Protein AF-A0A150GU94-F1 (afdb_monomer_lite)

Sequence (169 aa):
MSPSADVLPGDFLLLVFARLPGCDLAAAACTCRLWEQLTREGWRAAVQRRWRHGGARWRDAELAGDWKRIYRERHVREDALDVVLSAGEAALDQLARLLEPPDLEDGREGEGRDGADGDRGDSGDSEGAPGRRRSGVRGAVRELRLDPMLQRMYAERTQCRQLLLLRCC

Secondary structure (DSSP, 8-state):
-PPPGGGS-HHHHHHHHHHS-HHHHHHHHTT-HHHHHHHHHHHHHHHHHH--S--GGGHHHHHTT-HHHHHHHHHHHHHHHHHHHHHHHHHHHHHHHHHSPP------------------------------------S--------HHHHHHHHHHHHHHHHHHHTT-

Radius of gyration: 31.43 Å; chains: 1; bounding box: 82×56×74 Å

Structure (mmCIF, N/CA/C/O b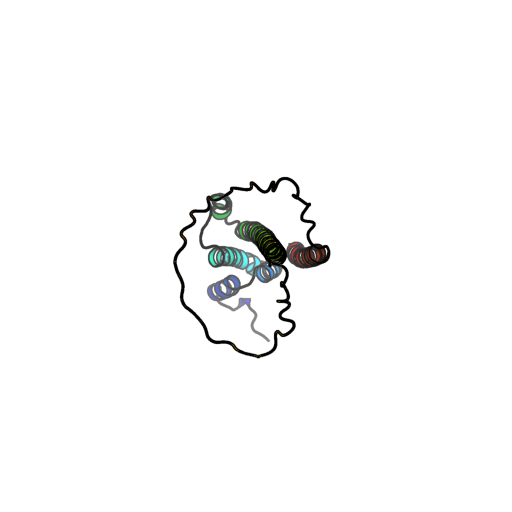ackbone):
data_AF-A0A150GU94-F1
#
_entry.id   AF-A0A150GU94-F1
#
loop_
_atom_site.group_PDB
_atom_site.id
_atom_site.type_symbol
_atom_site.label_atom_id
_atom_site.label_alt_id
_atom_site.label_comp_id
_atom_site.label_asym_id
_atom_site.label_entity_id
_atom_site.label_seq_id
_atom_site.pdbx_PDB_ins_code
_atom_site.Cartn_x
_atom_site.Cartn_y
_atom_site.Cartn_z
_atom_site.occupancy
_atom_site.B_iso_or_equiv
_atom_site.auth_seq_id
_atom_site.auth_comp_id
_atom_site.auth_asym_id
_atom_site.auth_atom_id
_atom_site.pdbx_PDB_model_num
ATOM 1 N N . MET A 1 1 ? -31.394 -13.204 16.965 1.00 65.44 1 MET A N 1
ATOM 2 C CA . MET A 1 1 ? -30.596 -11.965 17.059 1.00 65.44 1 MET A CA 1
ATOM 3 C C . MET A 1 1 ? -29.139 -12.362 16.956 1.00 65.44 1 MET A C 1
ATOM 5 O O . MET A 1 1 ? -28.703 -13.165 17.769 1.00 65.44 1 MET A O 1
ATOM 9 N N . SER A 1 2 ? -28.424 -11.896 15.935 1.00 59.91 2 SER A N 1
ATOM 10 C CA . SER A 1 2 ? -26.985 -12.152 15.827 1.00 59.91 2 SER A CA 1
ATOM 11 C C . SER A 1 2 ? -26.247 -11.253 16.826 1.00 59.91 2 SER A C 1
ATOM 13 O O . SER A 1 2 ? -26.620 -10.083 16.937 1.00 59.91 2 SER A O 1
ATOM 15 N N . PRO A 1 3 ? -25.253 -11.761 17.576 1.00 75.75 3 PRO A N 1
ATOM 16 C CA . PRO A 1 3 ? -24.462 -10.920 18.470 1.00 75.75 3 PRO A CA 1
ATOM 17 C C . PRO A 1 3 ? -23.779 -9.801 17.667 1.00 75.75 3 PRO A C 1
ATOM 19 O O . PRO A 1 3 ? -23.216 -10.064 16.603 1.00 75.75 3 PRO A O 1
ATOM 22 N N . SER A 1 4 ? -23.863 -8.555 18.156 1.00 80.31 4 SER A N 1
ATOM 23 C CA . SER A 1 4 ? -23.166 -7.416 17.538 1.00 80.31 4 SER A CA 1
ATOM 24 C C . SER A 1 4 ? -21.654 -7.597 17.669 1.00 80.31 4 SER A C 1
ATOM 26 O O . SER A 1 4 ? -21.172 -8.121 18.676 1.00 80.31 4 SER A O 1
ATOM 28 N N . ALA A 1 5 ? -20.896 -7.119 16.681 1.00 74.50 5 ALA A N 1
ATOM 29 C CA . ALA A 1 5 ? -19.432 -7.130 16.710 1.00 74.50 5 ALA A CA 1
ATOM 30 C C . ALA A 1 5 ? -18.854 -6.351 17.911 1.00 74.50 5 ALA A C 1
ATOM 32 O O . ALA A 1 5 ? -17.738 -6.634 18.339 1.00 74.50 5 ALA A O 1
ATOM 33 N N . ASP A 1 6 ? -19.632 -5.435 18.495 1.00 76.19 6 ASP A N 1
ATOM 34 C CA . ASP A 1 6 ? -19.249 -4.622 19.659 1.00 76.19 6 ASP A CA 1
ATOM 35 C C . ASP A 1 6 ? -19.110 -5.431 20.962 1.00 76.19 6 ASP A C 1
ATOM 37 O O . ASP A 1 6 ? -18.628 -4.916 21.966 1.00 76.19 6 ASP A O 1
ATOM 41 N N . VAL A 1 7 ? -19.536 -6.699 20.961 1.00 89.12 7 VAL A N 1
ATOM 42 C CA . VAL A 1 7 ? -19.417 -7.608 22.115 1.00 89.12 7 VAL A CA 1
ATOM 43 C C . VAL A 1 7 ? -18.041 -8.293 22.154 1.00 89.12 7 VAL A C 1
ATOM 45 O O . VAL A 1 7 ? -17.676 -8.913 23.153 1.00 89.12 7 VAL A O 1
ATOM 48 N N . LEU A 1 8 ? -17.255 -8.197 21.077 1.00 90.81 8 LEU A N 1
ATOM 49 C CA . LEU A 1 8 ? -15.936 -8.819 21.008 1.00 90.81 8 LEU A CA 1
ATOM 50 C C . LEU A 1 8 ? -14.901 -8.038 21.841 1.00 90.81 8 LEU A C 1
ATOM 52 O O . LEU A 1 8 ? -14.921 -6.807 21.844 1.00 90.81 8 LEU A O 1
ATOM 56 N N . PRO A 1 9 ? -13.948 -8.724 22.503 1.00 94.56 9 PRO A N 1
ATOM 57 C CA . PRO A 1 9 ? -12.843 -8.059 23.188 1.00 94.56 9 PRO A CA 1
ATOM 58 C C . PRO A 1 9 ? -12.048 -7.150 22.242 1.00 94.56 9 PRO A C 1
ATOM 60 O O . PRO A 1 9 ? -11.726 -7.546 21.119 1.00 94.56 9 PRO A O 1
ATOM 63 N N . GLY A 1 10 ? -11.676 -5.956 22.713 1.00 92.81 10 GLY A N 1
ATOM 64 C CA . GLY A 1 10 ? -10.938 -4.971 21.911 1.00 92.81 10 GLY A CA 1
ATOM 65 C C . GLY A 1 10 ? -9.645 -5.526 21.305 1.00 92.81 10 GLY A C 1
ATOM 66 O O . GLY A 1 10 ? -9.377 -5.311 20.124 1.00 92.81 10 GLY A O 1
ATOM 67 N N . ASP A 1 11 ? -8.898 -6.331 22.063 1.00 94.88 11 ASP A N 1
ATOM 68 C CA . ASP A 1 11 ? -7.653 -6.959 21.598 1.00 94.88 11 ASP A CA 1
ATOM 69 C C . ASP A 1 11 ? -7.881 -7.907 20.414 1.00 94.88 11 ASP A C 1
ATOM 71 O O . ASP A 1 11 ? -7.078 -7.967 19.481 1.00 94.88 11 ASP A O 1
ATOM 75 N N . PHE A 1 12 ? -9.010 -8.621 20.411 1.00 95.81 12 PHE A N 1
ATOM 76 C CA . PHE A 1 12 ? -9.377 -9.487 19.297 1.00 95.81 12 PHE A CA 1
ATOM 77 C C . PHE A 1 12 ? -9.691 -8.664 18.043 1.00 95.81 12 PHE A C 1
ATOM 79 O O . PHE A 1 12 ? -9.214 -8.991 16.956 1.00 95.81 12 PHE A O 1
ATOM 86 N N . LEU A 1 13 ? -10.434 -7.563 18.191 1.00 95.06 13 LEU A N 1
ATOM 87 C CA . LEU A 1 13 ? -10.720 -6.651 17.082 1.00 95.06 13 LEU A CA 1
ATOM 88 C C . LEU A 1 13 ? -9.431 -6.050 16.503 1.00 95.06 13 LEU A C 1
ATOM 90 O O . LEU A 1 13 ? -9.268 -6.023 15.284 1.00 95.06 13 LEU A O 1
ATOM 94 N N . LEU A 1 14 ? -8.472 -5.654 17.345 1.00 95.75 14 LEU A N 1
ATOM 95 C CA . LEU A 1 14 ? -7.164 -5.167 16.891 1.00 95.75 14 LEU A CA 1
ATOM 96 C C . LEU A 1 14 ? -6.418 -6.210 16.046 1.00 95.75 14 LEU A C 1
ATOM 98 O O . LEU A 1 14 ? -5.877 -5.871 14.992 1.00 95.75 14 LEU A O 1
ATOM 102 N N . LEU A 1 15 ? -6.433 -7.486 16.449 1.00 95.94 15 LEU A N 1
ATOM 103 C CA . LEU A 1 15 ? -5.827 -8.575 15.673 1.00 95.94 15 LEU A CA 1
ATOM 104 C C . LEU A 1 15 ? -6.505 -8.783 14.312 1.00 95.94 15 LEU A C 1
ATOM 106 O O . LEU A 1 15 ? -5.823 -9.082 13.328 1.00 95.94 15 LEU A O 1
ATOM 110 N N . VAL A 1 16 ? -7.830 -8.622 14.242 1.00 96.19 16 VAL A N 1
ATOM 111 C CA . VAL A 1 16 ? -8.580 -8.688 12.979 1.00 96.19 16 VAL A CA 1
ATOM 112 C C . VAL A 1 16 ? -8.176 -7.529 12.068 1.00 96.19 16 VAL A C 1
ATOM 114 O O . VAL A 1 16 ? -7.755 -7.763 10.934 1.00 96.19 16 VAL A O 1
ATOM 117 N N . PHE A 1 17 ? -8.213 -6.292 12.570 1.00 96.38 17 PHE A N 1
ATOM 118 C CA . PHE A 1 17 ? -7.867 -5.098 11.792 1.00 96.38 17 PHE A CA 1
ATOM 119 C C . PHE A 1 17 ? -6.405 -5.103 11.331 1.00 96.38 17 PHE A C 1
ATOM 121 O O . PHE A 1 17 ? -6.121 -4.738 10.193 1.00 96.38 17 PHE A O 1
ATOM 128 N N . ALA A 1 18 ? -5.474 -5.602 12.147 1.00 95.50 18 ALA A N 1
ATOM 129 C CA . ALA A 1 18 ? -4.068 -5.748 11.766 1.00 95.50 18 ALA A CA 1
ATOM 130 C C . ALA A 1 18 ? -3.851 -6.689 10.565 1.00 95.50 18 ALA A C 1
ATOM 132 O O . ALA A 1 18 ? -2.820 -6.618 9.887 1.00 95.50 18 ALA A O 1
ATOM 133 N N . ARG A 1 19 ? -4.805 -7.589 10.291 1.00 96.00 19 ARG A N 1
ATOM 134 C CA . ARG A 1 19 ? -4.728 -8.530 9.169 1.00 96.00 19 ARG A CA 1
ATOM 135 C C . ARG A 1 19 ? -5.385 -8.023 7.894 1.00 96.00 19 ARG A C 1
ATOM 137 O O . ARG A 1 19 ? -4.982 -8.501 6.832 1.00 96.00 19 ARG A O 1
ATOM 144 N N . LEU A 1 20 ? -6.301 -7.059 7.984 1.00 94.88 20 LEU A N 1
ATOM 145 C CA . LEU A 1 20 ? -7.035 -6.532 6.835 1.00 94.88 20 LEU A CA 1
ATOM 146 C C . LEU A 1 20 ? -6.100 -5.929 5.765 1.00 94.88 20 LEU A C 1
ATOM 148 O O . LEU A 1 20 ? -5.032 -5.387 6.086 1.00 94.88 20 LEU A O 1
ATOM 152 N N . PRO A 1 21 ? -6.465 -6.028 4.474 1.00 92.94 21 PRO A N 1
ATOM 153 C CA . PRO A 1 21 ? -5.807 -5.274 3.417 1.00 92.94 21 PRO A CA 1
ATOM 154 C C . PRO A 1 21 ? -6.148 -3.778 3.524 1.00 92.94 21 PRO A C 1
ATOM 156 O O . PRO A 1 21 ? -7.124 -3.376 4.155 1.00 92.94 21 PRO A O 1
ATOM 159 N N . GLY A 1 22 ? -5.342 -2.931 2.877 1.00 90.44 22 GLY A N 1
ATOM 160 C CA . GLY A 1 22 ? -5.500 -1.474 2.965 1.00 90.44 22 GLY A CA 1
ATOM 161 C C . GLY A 1 22 ? -6.854 -0.953 2.461 1.00 90.44 22 GLY A C 1
ATOM 162 O O . GLY A 1 22 ? -7.383 0.001 3.024 1.00 90.44 22 GLY A O 1
ATOM 163 N N . CYS A 1 23 ? -7.445 -1.579 1.438 1.00 89.94 23 CYS A N 1
ATOM 164 C CA . CYS A 1 23 ? -8.782 -1.214 0.954 1.00 89.94 23 CYS A CA 1
ATOM 165 C C . CYS A 1 23 ? -9.855 -1.440 2.026 1.00 89.94 23 CYS A C 1
ATOM 167 O O . CYS A 1 23 ? -10.668 -0.553 2.279 1.00 89.94 23 CYS A O 1
ATOM 169 N N . ASP A 1 24 ? -9.795 -2.577 2.714 1.00 93.94 24 ASP A N 1
ATOM 170 C CA . ASP A 1 24 ? -10.780 -2.951 3.727 1.00 93.94 24 ASP A CA 1
ATOM 171 C C . ASP A 1 24 ? -10.601 -2.114 4.994 1.00 93.94 24 ASP A C 1
ATOM 173 O O . ASP A 1 24 ? -11.586 -1.717 5.607 1.00 93.94 24 ASP A O 1
ATOM 177 N N . LEU A 1 25 ? -9.361 -1.752 5.347 1.00 94.50 25 LEU A N 1
ATOM 178 C CA . LEU A 1 25 ? -9.099 -0.766 6.400 1.00 94.50 25 LEU A CA 1
ATOM 179 C C . LEU A 1 25 ? -9.715 0.597 6.072 1.00 94.50 25 LEU A C 1
ATOM 181 O O . LEU A 1 25 ? -10.265 1.253 6.954 1.00 94.50 25 LEU A O 1
ATOM 185 N N . ALA A 1 26 ? -9.634 1.041 4.816 1.00 91.94 26 ALA A N 1
ATOM 186 C CA . ALA A 1 26 ? -10.227 2.309 4.409 1.00 91.94 26 ALA A CA 1
ATOM 187 C C . ALA A 1 26 ? -11.763 2.261 4.471 1.00 91.94 26 ALA A C 1
ATOM 189 O O . ALA A 1 26 ? -12.367 3.186 5.006 1.00 91.94 26 ALA A O 1
ATOM 190 N N . ALA A 1 27 ? -12.381 1.173 4.005 1.00 91.94 27 ALA A N 1
ATOM 191 C CA . ALA A 1 27 ? -13.827 0.973 4.109 1.00 91.94 27 ALA A CA 1
ATOM 192 C C . ALA A 1 27 ? -14.296 0.872 5.573 1.00 91.94 27 ALA A C 1
ATOM 194 O O . ALA A 1 27 ? -15.288 1.493 5.961 1.00 91.94 27 ALA A O 1
ATOM 195 N N . ALA A 1 28 ? -13.552 0.149 6.414 1.00 93.88 28 ALA A N 1
ATOM 196 C CA . ALA A 1 28 ? -13.870 -0.006 7.827 1.00 93.88 28 ALA A CA 1
ATOM 197 C C . ALA A 1 28 ? -13.823 1.331 8.584 1.00 93.88 28 ALA A C 1
ATOM 199 O O . ALA A 1 28 ? -14.681 1.586 9.430 1.00 93.88 28 ALA A O 1
ATOM 200 N N . ALA A 1 29 ? -12.887 2.223 8.238 1.00 93.50 29 ALA A N 1
ATOM 201 C CA . ALA A 1 29 ? -12.788 3.553 8.846 1.00 93.50 29 ALA A CA 1
ATOM 202 C C . ALA A 1 29 ? -14.062 4.396 8.653 1.00 93.50 29 ALA A C 1
ATOM 204 O O . ALA A 1 29 ? -14.370 5.238 9.489 1.00 93.50 29 ALA A O 1
ATOM 205 N N . CYS A 1 30 ? -14.813 4.153 7.577 1.00 93.56 30 CYS A N 1
ATOM 206 C CA . CYS A 1 30 ? -16.053 4.862 7.263 1.00 93.56 30 CYS A CA 1
ATOM 207 C C . CYS A 1 30 ? -17.296 4.261 7.943 1.00 93.56 30 CYS A C 1
ATOM 209 O O . CYS A 1 30 ? -18.393 4.777 7.755 1.00 93.56 30 CYS A O 1
ATOM 211 N N . THR A 1 31 ? -17.161 3.162 8.695 1.00 93.31 31 THR A N 1
ATOM 212 C CA . THR A 1 31 ? -18.318 2.428 9.234 1.00 93.31 31 THR A CA 1
ATOM 213 C C . THR A 1 31 ? -18.831 3.041 10.539 1.00 93.31 31 THR A C 1
ATOM 215 O O . THR A 1 31 ? -20.007 3.379 10.652 1.00 93.31 31 THR A O 1
ATOM 218 N N . CYS A 1 32 ? -17.964 3.197 11.543 1.00 93.94 32 CYS A N 1
ATOM 219 C CA . CYS A 1 32 ? -18.304 3.830 12.820 1.00 93.94 32 CYS A CA 1
ATOM 220 C C . CYS A 1 32 ? -17.043 4.345 13.537 1.00 93.94 32 CYS A C 1
ATOM 222 O O . CYS A 1 32 ? -15.924 3.988 13.172 1.00 93.94 32 CYS A O 1
ATOM 224 N N . ARG A 1 33 ? -17.212 5.145 14.602 1.00 94.25 33 ARG A N 1
ATOM 225 C CA . ARG A 1 33 ? -16.089 5.739 15.362 1.00 94.25 33 ARG A CA 1
ATOM 226 C C . ARG A 1 33 ? -15.155 4.702 15.988 1.00 94.25 33 ARG A C 1
ATOM 228 O O . ARG A 1 33 ? -13.947 4.914 16.017 1.00 94.25 33 ARG A O 1
ATOM 235 N N . LEU A 1 34 ? -15.701 3.592 16.492 1.00 93.81 34 LEU A N 1
ATOM 236 C CA . LEU A 1 34 ? -14.889 2.506 17.048 1.00 93.81 34 LEU A CA 1
ATOM 237 C C . LEU A 1 34 ? -13.984 1.913 15.963 1.00 93.81 34 LEU A C 1
ATOM 239 O O . LEU A 1 34 ? -12.787 1.744 16.172 1.00 93.81 34 LEU A O 1
ATOM 243 N N . TRP A 1 35 ? -14.538 1.647 14.780 1.00 95.44 35 TRP A N 1
ATOM 244 C CA . TRP A 1 35 ? -13.777 1.094 13.665 1.00 95.44 35 TRP A CA 1
ATOM 245 C C . TRP A 1 35 ? -12.751 2.098 13.148 1.00 95.44 35 TRP A C 1
ATOM 247 O O . TRP A 1 35 ? -11.603 1.727 12.936 1.00 95.44 35 TRP A O 1
ATOM 257 N N . GLU A 1 36 ? -13.103 3.381 13.048 1.00 94.75 36 GLU A N 1
ATOM 258 C CA . GLU A 1 36 ? -12.154 4.451 12.730 1.00 94.75 36 GLU A CA 1
ATOM 259 C C . GLU A 1 36 ? -10.937 4.428 13.672 1.00 94.75 36 GLU A C 1
ATOM 261 O O . GLU A 1 36 ? -9.795 4.457 13.210 1.00 94.75 36 GLU A O 1
ATOM 266 N N . GLN A 1 37 ? -11.155 4.291 14.983 1.00 94.62 37 GLN A N 1
ATOM 267 C CA . GLN A 1 37 ? -10.072 4.174 15.964 1.00 94.62 37 GLN A CA 1
ATOM 268 C C . GLN A 1 37 ? -9.231 2.908 15.748 1.00 94.62 37 GLN A C 1
ATOM 270 O O . GLN A 1 37 ? -8.004 3.002 15.677 1.00 94.62 37 GLN A O 1
ATOM 275 N N . LEU A 1 38 ? -9.870 1.748 15.568 1.00 95.75 38 LEU A N 1
ATOM 276 C CA . LEU A 1 38 ? -9.186 0.471 15.327 1.00 95.75 38 LEU A CA 1
ATOM 277 C C . LEU A 1 38 ? -8.348 0.484 14.038 1.00 95.75 38 LEU A C 1
ATOM 279 O O . LEU A 1 38 ? -7.267 -0.108 13.992 1.00 95.75 38 LEU A O 1
ATOM 283 N N . THR A 1 39 ? -8.787 1.202 12.996 1.00 96.56 39 THR A N 1
ATOM 284 C CA . THR A 1 39 ? -8.012 1.300 11.749 1.00 96.56 39 THR A CA 1
ATOM 285 C C . THR A 1 39 ? -6.676 2.005 11.926 1.00 96.56 39 THR A C 1
ATOM 287 O O . THR A 1 39 ? -5.768 1.715 11.155 1.00 96.56 39 THR A O 1
ATOM 290 N N . ARG A 1 40 ? -6.497 2.879 12.928 1.00 94.94 40 ARG A N 1
ATOM 291 C CA . ARG A 1 40 ? -5.207 3.555 13.168 1.00 94.94 40 ARG A CA 1
ATOM 292 C C . ARG A 1 40 ? -4.101 2.547 13.477 1.00 94.94 40 ARG A C 1
ATOM 294 O O . ARG A 1 40 ? -3.050 2.574 12.835 1.00 94.94 40 ARG A O 1
ATOM 301 N N . GLU A 1 41 ? -4.379 1.605 14.376 1.00 95.06 41 GLU A N 1
ATOM 302 C CA . GLU A 1 41 ? -3.467 0.495 14.677 1.00 95.06 41 GLU A CA 1
ATOM 303 C C . GLU A 1 41 ? -3.377 -0.496 13.509 1.00 95.06 41 GLU A C 1
ATOM 305 O O . GLU A 1 41 ? -2.295 -0.995 13.198 1.00 95.06 41 GLU A O 1
ATOM 310 N N . GLY A 1 42 ? -4.482 -0.716 12.787 1.00 96.19 42 GLY A N 1
ATOM 311 C CA . GLY A 1 42 ? -4.486 -1.509 11.555 1.00 96.19 42 GLY A CA 1
ATOM 312 C C . GLY A 1 42 ? -3.514 -0.974 10.494 1.00 96.19 42 GLY A C 1
ATOM 313 O O . GLY A 1 42 ? -2.723 -1.734 9.937 1.00 96.19 42 GLY A O 1
ATOM 314 N N . TRP A 1 43 ? -3.502 0.342 10.255 1.00 96.06 43 TRP A N 1
ATOM 315 C CA . TRP A 1 43 ? -2.574 0.991 9.324 1.00 96.06 43 TRP A CA 1
ATOM 316 C C . TRP A 1 43 ? -1.124 0.856 9.774 1.00 96.06 43 TRP A C 1
ATOM 318 O O . TRP A 1 43 ? -0.258 0.545 8.955 1.00 96.06 43 TRP A O 1
ATOM 328 N N . ARG A 1 44 ? -0.857 1.037 11.071 1.00 94.88 44 ARG A N 1
ATOM 329 C CA . ARG A 1 44 ? 0.474 0.822 11.646 1.00 94.88 44 ARG A CA 1
ATOM 330 C C . ARG A 1 44 ? 0.958 -0.606 11.403 1.00 94.88 44 ARG A C 1
ATOM 332 O O . ARG A 1 44 ? 2.050 -0.797 10.866 1.00 94.88 44 ARG A O 1
ATOM 339 N N . ALA A 1 45 ? 0.134 -1.600 11.730 1.00 94.62 45 ALA A N 1
ATOM 340 C CA . ALA A 1 45 ? 0.448 -3.008 11.511 1.00 94.62 45 ALA A CA 1
ATOM 341 C C . ALA A 1 45 ? 0.662 -3.321 10.020 1.00 94.62 45 ALA A C 1
ATOM 343 O O . ALA A 1 45 ? 1.613 -4.019 9.661 1.00 94.62 45 ALA A O 1
ATOM 344 N N . ALA A 1 46 ? -0.167 -2.761 9.134 1.00 94.00 46 ALA A N 1
ATOM 345 C CA . ALA A 1 46 ? -0.034 -2.932 7.691 1.00 94.00 46 ALA A CA 1
ATOM 346 C C . ALA A 1 46 ? 1.297 -2.375 7.162 1.00 94.00 46 ALA A C 1
ATOM 348 O O . ALA A 1 46 ? 1.957 -3.041 6.358 1.00 94.00 46 ALA A O 1
ATOM 349 N N . VAL A 1 47 ? 1.713 -1.194 7.638 1.00 93.50 47 VAL A N 1
ATOM 350 C CA . VAL A 1 47 ? 3.008 -0.591 7.296 1.00 93.50 47 VAL A CA 1
ATOM 351 C C . VAL A 1 47 ? 4.156 -1.464 7.795 1.00 93.50 47 VAL A C 1
ATOM 353 O O . VAL A 1 47 ? 5.016 -1.830 7.001 1.00 93.50 47 VAL A O 1
ATOM 356 N N . GLN A 1 48 ? 4.154 -1.854 9.070 1.00 91.75 48 GLN A N 1
ATOM 357 C CA . GLN A 1 48 ? 5.241 -2.636 9.675 1.00 91.75 48 GLN A CA 1
ATOM 358 C C . GLN A 1 48 ? 5.384 -4.037 9.063 1.00 91.75 48 GLN A C 1
ATOM 360 O O . GLN A 1 48 ? 6.498 -4.522 8.866 1.00 91.75 48 GLN A O 1
ATOM 365 N N . ARG A 1 49 ? 4.262 -4.685 8.723 1.00 92.19 49 ARG A N 1
ATOM 366 C CA . ARG A 1 49 ? 4.242 -6.009 8.082 1.00 92.19 49 ARG A CA 1
ATOM 367 C C . ARG A 1 49 ? 4.854 -5.972 6.684 1.00 92.19 49 ARG A C 1
ATOM 369 O O . ARG A 1 49 ? 5.597 -6.883 6.328 1.00 92.19 49 ARG A O 1
ATOM 376 N N . ARG A 1 50 ? 4.520 -4.948 5.892 1.00 91.50 50 ARG A N 1
ATOM 377 C CA . ARG A 1 50 ? 4.981 -4.817 4.500 1.00 91.50 50 ARG A CA 1
ATOM 378 C C . ARG A 1 50 ? 6.382 -4.213 4.412 1.00 91.50 50 ARG A C 1
ATOM 380 O O . ARG A 1 50 ? 7.177 -4.624 3.576 1.00 91.50 50 ARG A O 1
ATOM 387 N N . TRP A 1 51 ? 6.704 -3.280 5.301 1.00 90.00 51 TRP A N 1
ATOM 388 C CA . TRP A 1 51 ? 7.942 -2.515 5.282 1.00 90.00 51 TRP A CA 1
ATOM 389 C C . TRP A 1 51 ? 8.652 -2.573 6.632 1.00 90.00 51 TRP A C 1
ATOM 391 O O . TRP A 1 51 ? 8.407 -1.767 7.525 1.00 90.00 51 TRP A O 1
ATOM 401 N N . ARG A 1 52 ? 9.597 -3.510 6.755 1.00 78.19 52 ARG A N 1
ATOM 402 C CA . ARG A 1 52 ? 10.350 -3.757 7.998 1.00 78.19 52 ARG A CA 1
ATOM 403 C C . ARG A 1 52 ? 11.314 -2.635 8.407 1.00 78.19 52 ARG A C 1
ATOM 405 O O . ARG A 1 52 ? 11.785 -2.634 9.538 1.00 78.19 52 ARG A O 1
ATOM 412 N N . HIS A 1 53 ? 11.615 -1.689 7.515 1.00 69.62 53 HIS A N 1
ATOM 413 C CA . HIS A 1 53 ?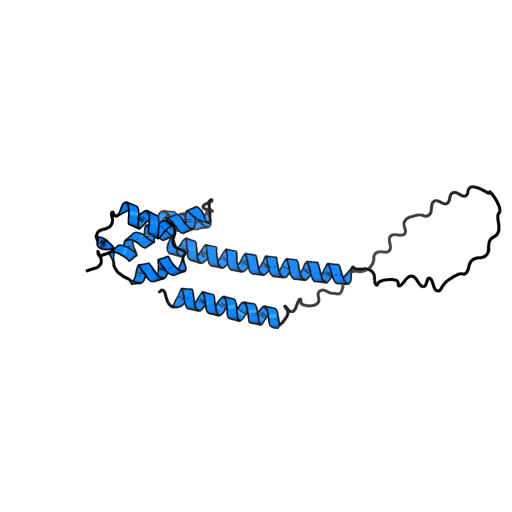 12.578 -0.615 7.770 1.00 69.62 53 HIS A CA 1
ATOM 414 C C . HIS A 1 53 ? 11.951 0.760 7.530 1.00 69.62 53 HIS A C 1
ATOM 416 O O . HIS A 1 53 ? 11.586 1.096 6.396 1.00 69.62 53 HIS A O 1
ATOM 422 N N . GLY A 1 54 ? 11.856 1.563 8.593 1.00 67.44 54 GLY A N 1
ATOM 423 C CA . GLY A 1 54 ? 11.542 2.988 8.523 1.00 67.44 54 GLY A CA 1
ATOM 424 C C . GLY A 1 54 ? 12.730 3.744 7.931 1.00 67.44 54 GLY A C 1
ATOM 425 O O . GLY A 1 54 ? 13.759 3.922 8.578 1.00 67.44 54 GLY A O 1
ATOM 426 N N . GLY A 1 55 ? 12.634 4.138 6.661 1.00 74.75 55 GLY A N 1
ATOM 427 C CA . GLY A 1 55 ? 13.608 5.056 6.067 1.00 74.75 55 GLY A CA 1
ATOM 428 C C . GLY A 1 55 ? 13.465 6.449 6.685 1.00 74.75 55 GLY A C 1
ATOM 429 O O . GLY A 1 55 ? 12.353 6.846 7.021 1.00 74.75 55 GLY A O 1
ATOM 430 N N . ALA A 1 56 ? 14.558 7.217 6.773 1.00 84.50 56 ALA A N 1
ATOM 431 C CA . ALA A 1 56 ? 14.573 8.552 7.391 1.00 84.50 56 ALA A CA 1
ATOM 432 C C . ALA A 1 56 ? 13.461 9.492 6.880 1.00 84.50 56 ALA A C 1
ATOM 434 O O . ALA A 1 56 ? 12.924 10.278 7.650 1.00 84.50 56 ALA A O 1
ATOM 435 N N . ARG A 1 57 ? 13.055 9.341 5.610 1.00 85.75 57 ARG A N 1
ATOM 436 C CA . ARG A 1 57 ? 11.943 10.072 4.980 1.00 85.75 57 ARG A CA 1
ATOM 437 C C . ARG A 1 57 ? 10.612 9.964 5.738 1.00 85.75 57 ARG A C 1
ATOM 439 O O . ARG A 1 57 ? 9.802 10.877 5.656 1.00 85.75 57 ARG A O 1
ATOM 446 N N . TRP A 1 58 ? 10.362 8.847 6.412 1.00 86.88 58 TRP A N 1
ATOM 447 C CA . TRP A 1 58 ? 9.081 8.577 7.069 1.00 86.88 58 TRP A CA 1
ATOM 448 C C . TRP A 1 58 ? 9.086 8.934 8.546 1.00 86.88 58 TRP A C 1
ATOM 450 O O . TRP A 1 58 ? 8.029 8.903 9.160 1.00 86.88 58 TRP A O 1
ATOM 460 N N . ARG A 1 59 ? 10.241 9.307 9.108 1.00 86.81 59 ARG A N 1
ATOM 461 C CA . ARG A 1 59 ? 10.409 9.502 10.549 1.00 86.81 59 ARG A CA 1
ATOM 462 C C . ARG A 1 59 ? 9.416 10.514 11.119 1.00 86.81 59 ARG A C 1
ATOM 464 O O . ARG A 1 59 ? 8.792 10.227 12.129 1.00 86.81 59 ARG A O 1
ATOM 471 N N . ASP A 1 60 ? 9.213 11.647 10.452 1.00 87.75 60 ASP A N 1
ATOM 472 C CA . ASP A 1 60 ? 8.293 12.684 10.940 1.00 87.75 60 ASP A CA 1
ATOM 473 C C . ASP A 1 60 ? 6.835 12.212 10.919 1.00 87.75 60 ASP A C 1
ATOM 475 O O . ASP A 1 60 ? 6.087 12.444 11.865 1.00 87.75 60 ASP A O 1
ATOM 479 N N . ALA A 1 61 ? 6.437 11.487 9.871 1.00 86.75 61 ALA A N 1
ATOM 480 C CA . ALA A 1 61 ? 5.102 10.905 9.777 1.00 86.75 61 ALA A CA 1
ATOM 481 C C . ALA A 1 61 ? 4.906 9.755 10.783 1.00 86.75 61 ALA A C 1
ATOM 483 O O . ALA A 1 61 ? 3.817 9.600 11.328 1.00 86.75 61 ALA A O 1
ATOM 484 N N . GLU A 1 62 ? 5.952 8.968 11.055 1.00 88.38 62 GLU A N 1
ATOM 485 C CA . GLU A 1 62 ? 5.945 7.913 12.076 1.00 88.38 62 GLU A CA 1
ATOM 486 C C . GLU A 1 62 ? 5.780 8.525 13.473 1.00 88.38 62 GLU A C 1
ATOM 488 O O . GLU A 1 62 ? 4.956 8.050 14.254 1.00 88.38 62 GLU A O 1
ATOM 493 N N . LEU A 1 63 ? 6.500 9.618 13.762 1.00 89.50 63 LEU A N 1
ATOM 494 C CA . LEU A 1 63 ? 6.377 10.385 15.006 1.00 89.50 63 LEU A CA 1
ATOM 495 C C . LEU A 1 63 ? 4.995 11.033 15.152 1.00 89.50 63 LEU A C 1
ATOM 497 O O . LEU A 1 63 ? 4.445 11.057 16.249 1.00 89.50 63 LEU A O 1
ATOM 501 N N . ALA A 1 64 ? 4.413 11.510 14.051 1.00 90.81 64 ALA A N 1
ATOM 502 C CA . ALA A 1 64 ? 3.057 12.053 14.020 1.00 90.81 64 ALA A CA 1
ATOM 503 C C . ALA A 1 64 ? 1.955 10.974 14.095 1.00 90.81 64 ALA A C 1
ATOM 505 O O . ALA A 1 64 ? 0.778 11.312 14.202 1.00 90.81 64 ALA A O 1
ATOM 506 N N . GLY A 1 65 ? 2.306 9.683 14.029 1.00 91.00 65 GLY A N 1
ATOM 507 C CA . GLY A 1 65 ? 1.341 8.580 14.012 1.00 91.00 65 GLY A CA 1
ATOM 508 C C . GLY A 1 65 ? 0.518 8.494 12.721 1.00 91.00 65 GLY A C 1
ATOM 509 O O . GLY A 1 65 ? -0.556 7.891 12.703 1.00 91.00 65 GLY A O 1
ATOM 510 N N . ASP A 1 66 ? 1.009 9.079 11.629 1.00 93.88 66 ASP A N 1
ATOM 511 C CA . ASP A 1 66 ? 0.267 9.288 10.384 1.00 93.88 66 ASP A CA 1
ATOM 512 C C . ASP A 1 66 ? 0.402 8.079 9.429 1.00 93.88 66 ASP A C 1
ATOM 514 O O . ASP A 1 66 ? 0.763 8.168 8.251 1.00 93.88 66 ASP A O 1
ATOM 518 N N . TRP A 1 67 ? 0.138 6.883 9.965 1.00 93.88 67 TRP A N 1
ATOM 519 C CA . TRP A 1 67 ? 0.420 5.595 9.315 1.00 93.88 67 TRP A CA 1
ATOM 520 C C . TRP A 1 67 ? -0.328 5.392 7.995 1.00 93.88 67 TRP A C 1
ATOM 522 O O . TRP A 1 67 ? 0.216 4.809 7.054 1.00 93.88 67 TRP A O 1
ATOM 532 N N . LYS A 1 68 ? -1.556 5.916 7.888 1.00 93.44 68 LYS A N 1
ATOM 533 C CA . LYS A 1 68 ? -2.356 5.878 6.653 1.00 93.44 68 LYS A CA 1
ATOM 534 C C . LYS A 1 68 ? -1.650 6.619 5.515 1.00 93.44 68 LYS A C 1
ATOM 536 O O . LYS A 1 68 ? -1.634 6.138 4.380 1.00 93.44 68 LYS A O 1
ATOM 541 N N . ARG A 1 69 ? -1.042 7.771 5.815 1.00 92.56 69 ARG A N 1
ATOM 542 C CA . ARG A 1 69 ? -0.279 8.562 4.845 1.00 92.56 69 ARG A CA 1
ATOM 543 C C . ARG A 1 69 ? 0.978 7.819 4.400 1.00 92.56 69 ARG A C 1
ATOM 545 O O . ARG A 1 69 ? 1.187 7.673 3.197 1.00 92.56 69 ARG A O 1
ATOM 552 N N . ILE A 1 70 ? 1.752 7.282 5.348 1.00 92.75 70 ILE A N 1
ATOM 553 C CA . ILE A 1 70 ? 2.957 6.483 5.054 1.00 92.75 70 ILE A CA 1
ATOM 554 C C . ILE A 1 70 ? 2.612 5.314 4.130 1.00 92.75 70 ILE A C 1
ATOM 556 O O . ILE A 1 70 ? 3.292 5.104 3.124 1.00 92.75 70 ILE A O 1
ATOM 560 N N . TYR A 1 71 ? 1.542 4.576 4.446 1.00 92.62 71 TYR A N 1
ATOM 561 C CA . TYR A 1 71 ? 1.100 3.445 3.636 1.00 92.62 71 TYR A CA 1
ATOM 562 C C . TYR A 1 71 ? 0.807 3.867 2.197 1.00 92.62 71 TYR A C 1
ATOM 564 O O . TYR A 1 71 ? 1.329 3.262 1.264 1.00 92.62 71 TYR A O 1
ATOM 572 N N . ARG A 1 72 ? 0.008 4.926 2.010 1.00 90.62 72 ARG A N 1
ATOM 573 C CA . ARG A 1 72 ? -0.372 5.429 0.682 1.00 90.62 72 ARG A CA 1
ATOM 574 C C . ARG A 1 72 ? 0.841 5.858 -0.133 1.00 90.62 72 ARG A C 1
ATOM 576 O O . ARG A 1 72 ? 1.004 5.403 -1.260 1.00 90.62 72 ARG A O 1
ATOM 583 N N . GLU A 1 73 ? 1.700 6.703 0.430 1.00 91.12 73 GLU A N 1
ATOM 584 C CA . GLU A 1 73 ? 2.844 7.231 -0.315 1.00 91.12 73 GLU A CA 1
ATOM 585 C C . GLU A 1 73 ? 3.866 6.137 -0.666 1.00 91.12 73 GLU A C 1
ATOM 587 O O . GLU A 1 73 ? 4.411 6.134 -1.773 1.00 91.12 73 GLU A O 1
ATOM 592 N N . ARG A 1 74 ? 4.120 5.181 0.241 1.00 91.81 74 ARG A N 1
ATOM 593 C CA . ARG A 1 74 ? 4.978 4.030 -0.073 1.00 91.81 74 ARG A CA 1
ATOM 594 C C . ARG A 1 74 ? 4.361 3.126 -1.123 1.00 91.81 74 ARG A C 1
ATOM 596 O O . ARG A 1 74 ? 5.077 2.698 -2.019 1.00 91.81 74 ARG A O 1
ATOM 603 N N . HIS A 1 75 ? 3.061 2.861 -1.031 1.00 89.31 75 HIS A N 1
ATOM 604 C CA . HIS A 1 75 ? 2.375 2.009 -1.992 1.00 89.31 75 HIS A CA 1
ATOM 605 C C . HIS A 1 75 ? 2.440 2.592 -3.408 1.00 89.31 75 HIS A C 1
ATOM 607 O O . HIS A 1 75 ? 2.810 1.884 -4.333 1.00 89.31 75 HIS A O 1
ATOM 613 N N . VAL A 1 76 ? 2.207 3.902 -3.562 1.00 88.06 76 VAL A N 1
ATOM 614 C CA . VAL A 1 76 ? 2.371 4.602 -4.850 1.00 88.06 76 VAL A CA 1
ATOM 615 C C . VAL A 1 76 ? 3.798 4.469 -5.388 1.00 88.06 76 VAL A C 1
ATOM 617 O O . VAL A 1 76 ? 4.000 4.304 -6.588 1.00 88.06 76 VAL A O 1
ATOM 620 N N . ARG A 1 77 ? 4.806 4.534 -4.511 1.00 88.00 77 ARG A N 1
ATOM 621 C CA . ARG A 1 77 ? 6.209 4.397 -4.914 1.00 88.00 77 ARG A CA 1
ATOM 622 C C . ARG A 1 77 ? 6.570 2.971 -5.330 1.00 88.00 77 ARG A C 1
ATOM 624 O O . ARG A 1 77 ? 7.332 2.822 -6.276 1.00 88.00 77 ARG A O 1
ATOM 631 N N . GLU A 1 78 ? 6.070 1.958 -4.627 1.00 88.94 78 GLU A N 1
ATOM 632 C CA . GLU A 1 78 ? 6.242 0.556 -5.032 1.00 88.94 78 GLU A CA 1
ATOM 633 C C . GLU A 1 78 ? 5.563 0.288 -6.368 1.00 88.94 78 GLU A C 1
ATOM 635 O O . GLU A 1 78 ? 6.205 -0.238 -7.264 1.00 88.94 78 GLU A O 1
ATOM 640 N N . ASP A 1 79 ? 4.325 0.751 -6.540 1.00 84.38 79 ASP A N 1
ATOM 641 C CA . ASP A 1 79 ? 3.606 0.614 -7.806 1.00 84.38 79 ASP A CA 1
ATOM 642 C C . ASP A 1 79 ? 4.383 1.267 -8.963 1.00 84.38 79 ASP A C 1
ATOM 644 O O . ASP A 1 79 ? 4.509 0.687 -10.039 1.00 84.38 79 ASP A O 1
ATOM 648 N N . ALA A 1 80 ? 4.960 2.454 -8.743 1.00 79.88 80 ALA A N 1
ATOM 649 C CA . ALA A 1 80 ? 5.811 3.106 -9.737 1.00 79.88 80 ALA A CA 1
ATOM 650 C C . ALA A 1 80 ? 7.108 2.325 -10.017 1.00 79.88 80 ALA A C 1
ATOM 652 O O . ALA A 1 80 ? 7.575 2.303 -11.154 1.00 79.88 80 ALA A O 1
ATOM 653 N N . LEU A 1 81 ? 7.699 1.691 -9.000 1.00 83.25 81 LEU A N 1
ATOM 654 C CA . LEU A 1 81 ? 8.899 0.871 -9.160 1.00 83.25 81 LEU A CA 1
ATOM 655 C C . LEU A 1 81 ? 8.597 -0.399 -9.963 1.00 83.25 81 LEU A C 1
ATOM 657 O O . LEU A 1 81 ? 9.340 -0.707 -10.890 1.00 83.25 81 LEU A O 1
ATOM 661 N N . ASP A 1 82 ? 7.493 -1.081 -9.659 1.00 80.88 82 ASP A N 1
ATOM 662 C CA . ASP A 1 82 ? 7.049 -2.283 -10.370 1.00 80.88 82 ASP A CA 1
ATOM 663 C C . ASP A 1 82 ? 6.832 -1.996 -11.864 1.00 80.88 82 ASP A C 1
ATOM 665 O O . ASP A 1 82 ? 7.216 -2.800 -12.715 1.00 80.88 82 ASP A O 1
ATOM 669 N N . VAL A 1 83 ? 6.286 -0.818 -12.199 1.00 79.38 83 VAL A N 1
ATOM 670 C CA . VAL A 1 83 ? 6.133 -0.355 -13.590 1.00 79.38 83 VAL A CA 1
ATOM 671 C C . VAL A 1 83 ? 7.493 -0.232 -14.282 1.00 79.38 83 VAL A C 1
ATOM 673 O O . VAL A 1 83 ? 7.665 -0.723 -15.398 1.00 79.38 83 VAL A O 1
ATOM 676 N N . VAL A 1 84 ? 8.463 0.421 -13.633 1.00 81.56 84 VAL A N 1
ATOM 677 C CA . VAL A 1 84 ? 9.807 0.632 -14.197 1.00 81.56 84 VAL A CA 1
ATOM 678 C C . VAL A 1 84 ? 10.537 -0.696 -14.388 1.00 81.56 84 VAL A C 1
ATOM 680 O O . VAL A 1 84 ? 11.152 -0.900 -15.432 1.00 81.56 84 VAL A O 1
ATOM 683 N N . LEU A 1 85 ? 10.445 -1.604 -13.414 1.00 81.44 85 LEU A N 1
ATOM 684 C CA . LEU A 1 85 ? 11.062 -2.929 -13.493 1.00 81.44 85 LEU A CA 1
ATOM 685 C C . LEU A 1 85 ? 10.452 -3.762 -14.623 1.00 81.44 85 LEU A C 1
ATOM 687 O O . LEU A 1 85 ? 11.190 -4.259 -15.469 1.00 81.44 85 LEU A O 1
ATOM 691 N N . SER A 1 86 ? 9.121 -3.810 -14.714 1.00 84.81 86 SER A N 1
ATOM 692 C CA . SER A 1 86 ? 8.418 -4.537 -15.781 1.00 84.81 86 SER A CA 1
ATOM 693 C C . SER A 1 86 ? 8.761 -3.991 -17.173 1.00 84.81 86 SER A C 1
ATOM 695 O O . SER A 1 86 ? 8.928 -4.744 -18.129 1.00 84.81 86 SER A O 1
ATOM 697 N N . ALA A 1 87 ? 8.886 -2.665 -17.305 1.00 83.75 87 ALA A N 1
ATOM 698 C CA . ALA A 1 87 ? 9.307 -2.039 -18.556 1.00 83.75 87 ALA A CA 1
ATOM 699 C C . ALA A 1 87 ? 10.767 -2.378 -18.908 1.00 83.75 87 ALA A C 1
ATOM 701 O O . ALA A 1 87 ? 11.079 -2.602 -20.077 1.00 83.75 87 ALA A O 1
ATOM 702 N N . GLY A 1 88 ? 11.649 -2.437 -17.906 1.00 86.88 88 GLY A N 1
ATOM 703 C CA . GLY A 1 88 ? 13.041 -2.852 -18.075 1.00 86.88 88 GLY A CA 1
ATOM 704 C C . GLY A 1 88 ? 13.169 -4.302 -18.541 1.00 86.88 88 GLY A C 1
ATOM 705 O O . GLY A 1 88 ? 13.901 -4.570 -19.488 1.00 86.88 88 GLY A O 1
ATOM 706 N N . GLU A 1 89 ? 12.416 -5.220 -17.935 1.00 87.81 89 GLU A N 1
ATOM 707 C CA . GLU A 1 89 ? 12.374 -6.634 -18.334 1.00 87.81 89 GLU A CA 1
ATOM 708 C C . GLU A 1 89 ? 11.899 -6.799 -19.782 1.00 87.81 89 GLU A C 1
ATOM 710 O O . GLU A 1 89 ? 12.548 -7.489 -20.566 1.00 87.81 89 GLU A O 1
ATOM 715 N N . ALA A 1 90 ? 10.835 -6.094 -20.177 1.00 84.56 90 ALA A N 1
ATOM 716 C CA . ALA A 1 90 ? 10.349 -6.114 -21.555 1.00 84.56 90 ALA A CA 1
ATOM 717 C C . ALA A 1 90 ? 11.384 -5.568 -22.556 1.00 84.56 90 ALA A C 1
ATOM 719 O O . ALA A 1 90 ? 11.531 -6.104 -23.654 1.00 84.56 90 ALA A O 1
ATOM 720 N N . ALA A 1 91 ? 12.122 -4.516 -22.188 1.00 83.00 91 ALA A N 1
ATOM 721 C CA . ALA A 1 91 ? 13.177 -3.963 -23.034 1.00 83.00 91 ALA A CA 1
ATOM 722 C C . ALA A 1 91 ? 14.364 -4.930 -23.186 1.00 83.00 91 ALA A C 1
ATOM 724 O O . ALA A 1 91 ? 14.920 -5.055 -24.278 1.00 83.00 91 ALA A O 1
ATOM 725 N N . LEU A 1 92 ? 14.742 -5.631 -22.112 1.00 86.44 92 LEU A N 1
ATOM 726 C CA . LEU A 1 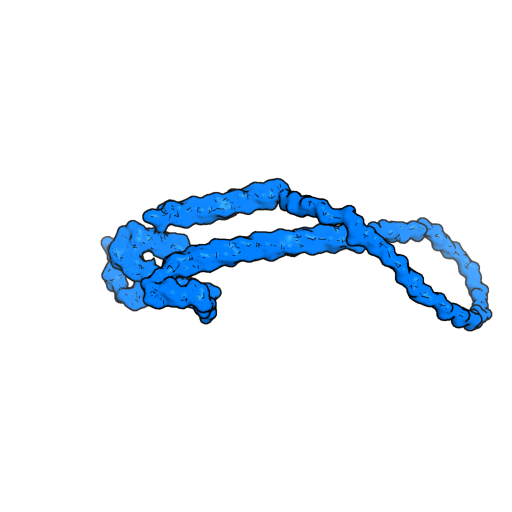92 ? 15.789 -6.654 -22.155 1.00 86.44 92 LEU A CA 1
ATOM 727 C C . LEU A 1 92 ? 15.374 -7.854 -23.013 1.00 86.44 92 LEU A C 1
ATOM 729 O O . LEU A 1 92 ? 16.181 -8.317 -23.815 1.00 86.44 92 LEU A O 1
ATOM 733 N N . ASP A 1 93 ? 14.124 -8.303 -22.906 1.00 89.69 93 ASP A N 1
ATOM 734 C CA . ASP A 1 93 ? 13.584 -9.388 -23.734 1.00 89.69 93 ASP A CA 1
ATOM 735 C C . ASP A 1 93 ? 13.587 -9.018 -25.229 1.00 89.69 93 ASP A C 1
ATOM 737 O O . ASP A 1 93 ? 14.000 -9.801 -26.082 1.00 89.69 93 ASP A O 1
ATOM 741 N N . GLN A 1 94 ? 13.224 -7.775 -25.566 1.00 85.50 94 GLN A N 1
ATOM 742 C CA . GLN A 1 94 ? 13.320 -7.276 -26.942 1.00 85.50 94 GLN A CA 1
ATOM 743 C C . GLN A 1 94 ? 14.763 -7.240 -27.459 1.00 85.50 94 GLN A C 1
ATOM 745 O O . GLN A 1 94 ? 15.009 -7.605 -28.607 1.00 85.50 94 GLN A O 1
ATOM 750 N N . LEU A 1 95 ? 15.722 -6.810 -26.632 1.00 84.56 95 LEU A N 1
ATOM 751 C CA . LEU A 1 95 ? 17.138 -6.821 -27.006 1.00 84.56 95 LEU A CA 1
ATOM 752 C C . LEU A 1 95 ? 17.663 -8.245 -27.207 1.00 84.56 95 LEU A C 1
ATOM 754 O O . LEU A 1 95 ? 18.433 -8.460 -28.139 1.00 84.56 95 LEU A O 1
ATOM 758 N N . ALA A 1 96 ? 17.231 -9.204 -26.384 1.00 90.94 96 ALA A N 1
ATOM 759 C CA . ALA A 1 96 ? 17.600 -10.608 -26.537 1.00 90.94 96 ALA A CA 1
ATOM 760 C C . ALA A 1 96 ? 17.146 -11.154 -27.899 1.00 90.94 96 ALA A C 1
ATOM 762 O O . ALA A 1 96 ? 17.975 -11.666 -28.642 1.00 90.94 96 ALA A O 1
ATOM 763 N N . ARG A 1 97 ? 15.887 -10.916 -28.292 1.00 88.69 97 ARG A N 1
ATOM 764 C CA . ARG A 1 97 ? 15.351 -11.328 -29.607 1.00 88.69 97 ARG A CA 1
ATOM 765 C C . ARG A 1 97 ? 16.053 -10.674 -30.800 1.00 88.69 97 ARG A C 1
ATOM 767 O O . ARG A 1 97 ? 16.086 -11.243 -31.880 1.00 88.69 97 ARG A O 1
ATOM 774 N N . LEU A 1 98 ? 16.589 -9.462 -30.637 1.00 88.38 98 LEU A N 1
ATOM 775 C CA . LEU A 1 98 ? 17.358 -8.785 -31.692 1.00 88.38 98 LEU A CA 1
ATOM 776 C C . LEU A 1 98 ? 18.803 -9.288 -31.798 1.00 88.38 98 LEU A C 1
ATOM 778 O O . LEU A 1 98 ? 19.438 -9.092 -32.832 1.00 88.38 98 LEU A O 1
ATOM 782 N N . LEU A 1 99 ? 19.334 -9.857 -30.715 1.00 91.94 99 LEU A N 1
ATOM 783 C CA . LEU A 1 99 ? 20.675 -10.433 -30.655 1.00 91.94 99 LEU A CA 1
ATOM 784 C C . LEU A 1 99 ? 20.687 -11.931 -30.960 1.00 91.94 99 LEU A C 1
ATOM 786 O O . LEU A 1 99 ? 21.773 -12.462 -31.195 1.00 91.94 99 LEU A O 1
ATOM 790 N N . GLU A 1 100 ? 19.528 -12.599 -30.956 1.00 88.00 100 GLU A N 1
ATOM 791 C CA . GLU A 1 100 ? 19.405 -13.957 -31.476 1.00 88.00 100 GLU A CA 1
ATOM 792 C C . GLU A 1 100 ? 19.9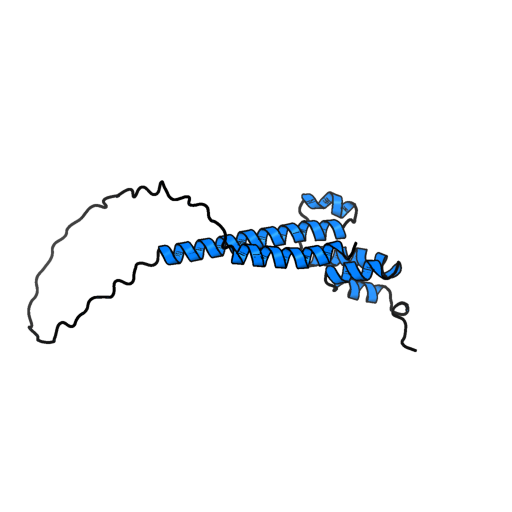28 -13.953 -32.917 1.00 88.00 100 GLU A C 1
ATOM 794 O O . GLU A 1 100 ? 19.416 -13.203 -33.759 1.00 88.00 100 GLU A O 1
ATOM 799 N N . PRO A 1 101 ? 21.016 -14.697 -33.199 1.00 81.62 101 PRO A N 1
ATOM 800 C CA . PRO A 1 101 ? 21.512 -14.787 -34.556 1.00 81.62 101 PRO A CA 1
ATOM 801 C C . PRO A 1 101 ? 20.361 -15.315 -35.415 1.00 81.62 101 PRO A C 1
ATOM 803 O O . PRO A 1 101 ? 19.654 -16.217 -34.960 1.00 81.62 101 PRO A O 1
ATOM 806 N N . PRO A 1 102 ? 20.136 -14.755 -36.620 1.00 79.56 102 PRO A N 1
ATOM 807 C CA . PRO A 1 102 ? 19.171 -15.350 -37.530 1.00 79.56 102 PRO A CA 1
ATOM 808 C C . PRO A 1 102 ? 19.550 -16.818 -37.650 1.00 79.56 102 PRO A C 1
ATOM 810 O O . PRO A 1 102 ? 20.741 -17.093 -37.833 1.00 79.56 102 PRO A O 1
ATOM 813 N N . ASP A 1 103 ? 18.578 -17.718 -37.480 1.00 75.31 103 ASP A N 1
ATOM 814 C CA . ASP A 1 103 ? 18.775 -19.135 -37.748 1.00 75.31 103 ASP A CA 1
ATOM 815 C C . ASP A 1 103 ? 19.398 -19.209 -39.139 1.00 75.31 103 ASP A C 1
ATOM 817 O O . ASP A 1 103 ? 18.749 -18.974 -40.162 1.00 75.31 103 ASP A O 1
ATOM 821 N N . LEU A 1 104 ? 20.715 -19.416 -39.164 1.00 68.00 104 LEU A N 1
ATOM 822 C CA . LEU A 1 104 ? 21.410 -19.850 -40.347 1.00 68.00 104 LEU A CA 1
ATOM 823 C C . LEU A 1 104 ? 20.842 -21.240 -40.504 1.00 68.00 104 LEU A C 1
ATOM 825 O O . LEU A 1 104 ? 21.311 -22.166 -39.848 1.00 68.00 104 LEU A O 1
ATOM 829 N N . GLU A 1 105 ? 19.743 -21.346 -41.252 1.00 67.94 105 GLU A N 1
ATOM 830 C CA . GLU A 1 105 ? 19.286 -22.627 -41.742 1.00 67.94 105 GLU A CA 1
ATOM 831 C C . GLU A 1 105 ? 20.516 -23.225 -42.400 1.00 67.94 105 GLU A C 1
ATOM 833 O O . GLU A 1 105 ? 20.977 -22.745 -43.440 1.00 67.94 105 GLU A O 1
ATOM 838 N N . ASP A 1 106 ? 21.136 -24.165 -41.684 1.00 61.16 106 ASP A N 1
ATOM 839 C CA . ASP A 1 106 ? 22.269 -24.923 -42.154 1.00 61.16 106 ASP A CA 1
ATOM 840 C C . ASP A 1 106 ? 21.771 -25.537 -43.451 1.00 61.16 106 ASP A C 1
ATOM 842 O O . ASP A 1 106 ? 21.011 -26.507 -43.446 1.00 61.16 106 ASP A O 1
ATOM 846 N N . GLY A 1 107 ? 22.171 -24.928 -44.565 1.00 61.19 107 GLY A N 1
ATOM 847 C CA . GLY A 1 107 ? 21.960 -25.409 -45.917 1.00 61.19 107 GLY A CA 1
ATOM 848 C C . GLY A 1 107 ? 22.759 -26.686 -46.151 1.00 61.19 107 GLY A C 1
ATOM 849 O O . GLY A 1 107 ? 23.479 -26.795 -47.135 1.00 61.19 107 GLY A O 1
ATOM 850 N N . ARG A 1 108 ? 22.640 -27.669 -45.251 1.00 61.25 108 ARG A N 1
ATOM 851 C CA . ARG A 1 108 ? 22.867 -29.081 -45.529 1.00 61.25 108 ARG A CA 1
ATOM 852 C C . ARG A 1 108 ? 21.701 -29.575 -46.378 1.00 61.25 108 ARG A C 1
ATOM 854 O O . ARG A 1 108 ? 20.936 -30.453 -45.985 1.00 61.25 108 ARG A O 1
ATOM 861 N N . GLU A 1 109 ? 21.596 -29.018 -47.578 1.00 60.22 109 GLU A N 1
ATOM 862 C CA . GLU A 1 109 ? 21.144 -29.826 -48.697 1.00 60.22 109 GLU A CA 1
ATOM 863 C C . GLU A 1 109 ? 22.156 -30.967 -48.841 1.00 60.22 109 GLU A C 1
ATOM 865 O O . GLU A 1 109 ? 23.369 -30.764 -48.784 1.00 60.22 109 GLU A O 1
ATOM 870 N N . GLY A 1 110 ? 21.634 -32.189 -48.859 1.00 62.25 110 GLY A N 1
ATOM 871 C CA . GLY A 1 110 ? 22.400 -33.402 -48.626 1.00 62.25 110 GLY A CA 1
ATOM 872 C C . GLY A 1 110 ? 23.595 -33.571 -49.557 1.00 62.25 110 GLY A C 1
ATOM 873 O O . GLY A 1 110 ? 23.438 -33.730 -50.764 1.00 62.25 110 GLY A O 1
ATOM 874 N N . GLU A 1 111 ? 24.781 -33.673 -48.967 1.00 54.47 111 GLU A N 1
ATOM 875 C CA . GLU A 1 111 ? 25.897 -34.351 -49.610 1.00 54.47 111 GLU A CA 1
ATOM 876 C C . GLU A 1 111 ? 25.779 -35.847 -49.318 1.00 54.47 111 GLU A C 1
ATOM 878 O O . GLU A 1 111 ? 25.818 -36.313 -48.174 1.00 54.47 111 GLU A O 1
ATOM 883 N N . GLY A 1 112 ? 25.515 -36.582 -50.396 1.00 57.56 112 GLY A N 1
ATOM 884 C CA . GLY A 1 112 ? 25.409 -38.024 -50.409 1.00 57.56 112 GLY A CA 1
ATOM 885 C C . GLY A 1 112 ? 26.691 -38.695 -49.929 1.00 57.56 112 GLY A C 1
ATOM 886 O O . GLY A 1 112 ? 27.803 -38.202 -50.095 1.00 57.56 112 GLY A O 1
ATOM 887 N N . ARG A 1 113 ? 26.489 -39.878 -49.353 1.00 56.03 113 ARG A N 1
ATOM 888 C CA . ARG A 1 113 ? 27.507 -40.917 -49.227 1.00 56.03 113 ARG A CA 1
ATOM 889 C C . ARG A 1 113 ? 28.211 -41.093 -50.576 1.00 56.03 113 ARG A C 1
ATOM 891 O O . ARG A 1 113 ? 27.526 -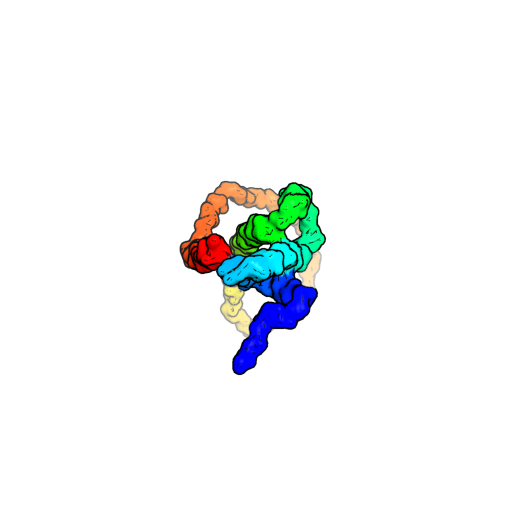41.344 -51.558 1.00 56.03 113 ARG A O 1
ATOM 898 N N . ASP A 1 114 ? 29.533 -40.985 -50.604 1.00 57.53 114 ASP A N 1
ATOM 899 C CA . ASP A 1 114 ? 30.405 -42.116 -50.930 1.00 57.53 114 ASP A CA 1
ATOM 900 C C . ASP A 1 114 ? 31.863 -41.796 -50.573 1.00 57.53 114 ASP A C 1
ATOM 902 O O . ASP A 1 114 ? 32.314 -40.655 -50.632 1.00 57.53 114 ASP A O 1
ATOM 906 N N . GLY A 1 115 ? 32.545 -42.818 -50.057 1.00 58.12 115 GLY A N 1
ATOM 907 C CA . GLY A 1 115 ? 33.777 -42.697 -49.284 1.00 58.12 115 GLY A CA 1
ATOM 908 C C . GLY A 1 115 ? 35.049 -42.372 -50.063 1.00 58.12 115 GLY A C 1
ATOM 909 O O . GLY A 1 115 ? 35.106 -42.474 -51.282 1.00 58.12 115 GLY A O 1
ATOM 910 N N . ALA A 1 116 ? 36.105 -42.085 -49.305 1.00 52.47 116 ALA A N 1
ATOM 911 C CA . ALA A 1 116 ? 37.476 -42.483 -49.608 1.00 52.47 116 ALA A CA 1
ATOM 912 C C . ALA A 1 116 ? 38.342 -42.296 -48.353 1.00 52.47 116 ALA A C 1
ATOM 914 O O . ALA A 1 116 ? 38.337 -41.233 -47.735 1.00 52.47 116 ALA A O 1
ATOM 915 N N . ASP A 1 117 ? 39.061 -43.355 -47.988 1.00 55.78 117 ASP A N 1
ATOM 916 C CA . ASP A 1 117 ? 40.156 -43.358 -47.022 1.00 55.78 117 ASP A CA 1
ATOM 917 C C . ASP A 1 117 ? 41.333 -42.480 -47.489 1.00 55.78 117 ASP A C 1
ATOM 919 O O . ASP A 1 117 ? 41.628 -42.404 -48.683 1.00 55.78 117 ASP A O 1
ATOM 923 N N . GLY A 1 118 ? 42.070 -41.918 -46.526 1.00 52.41 118 GLY A N 1
ATOM 924 C CA . GLY A 1 118 ? 43.391 -41.301 -46.715 1.00 52.41 118 GLY A CA 1
ATOM 925 C C . GLY A 1 118 ? 43.426 -39.839 -46.269 1.00 52.41 118 GLY A C 1
ATOM 926 O O . GLY A 1 118 ? 42.467 -39.107 -46.454 1.00 52.41 118 GLY A O 1
ATOM 927 N N . ASP A 1 119 ? 44.477 -39.291 -45.679 1.00 47.56 119 ASP A N 1
ATOM 928 C CA . ASP A 1 119 ? 45.760 -39.767 -45.165 1.00 47.56 119 ASP A CA 1
ATOM 929 C C . ASP A 1 119 ? 46.299 -38.595 -44.308 1.00 47.56 119 ASP A C 1
ATOM 931 O O . ASP A 1 119 ? 45.808 -37.467 -44.384 1.00 47.56 119 ASP A O 1
ATOM 935 N N . ARG A 1 120 ? 47.270 -38.873 -43.442 1.00 51.34 120 ARG A N 1
ATOM 936 C CA . ARG A 1 120 ? 47.888 -37.948 -42.482 1.00 51.34 120 ARG A CA 1
ATOM 937 C C . ARG A 1 120 ? 48.610 -36.768 -43.150 1.00 51.34 120 ARG A C 1
ATOM 939 O O . ARG A 1 120 ? 49.262 -36.933 -44.172 1.00 51.34 120 ARG A O 1
ATOM 946 N N . GLY A 1 121 ? 48.665 -35.641 -42.440 1.00 47.06 121 GLY A N 1
ATOM 947 C CA . GLY A 1 121 ? 49.684 -34.596 -42.617 1.00 47.06 121 GLY A CA 1
ATOM 948 C C . GLY A 1 121 ? 49.158 -33.250 -42.127 1.00 47.06 121 GLY A C 1
ATOM 949 O O . GLY A 1 121 ? 48.243 -32.704 -42.721 1.00 47.06 121 GLY A O 1
ATOM 950 N N . ASP A 1 122 ? 49.488 -32.811 -40.920 1.00 45.47 122 ASP A N 1
ATOM 951 C CA . ASP A 1 122 ? 50.735 -32.145 -40.512 1.00 45.47 122 ASP A CA 1
ATOM 952 C C . ASP A 1 122 ? 50.535 -30.621 -40.411 1.00 45.47 122 ASP A C 1
ATOM 954 O O . ASP A 1 122 ? 49.724 -30.001 -41.090 1.00 45.47 122 ASP A O 1
ATOM 958 N N . SER A 1 123 ? 51.237 -30.114 -39.415 1.00 51.56 123 SER A N 1
ATOM 959 C CA . SER A 1 123 ? 51.266 -28.841 -38.724 1.00 51.56 123 SER A CA 1
ATOM 960 C C . SER A 1 123 ? 51.345 -27.561 -39.567 1.00 51.56 123 SER A C 1
ATOM 962 O O . SER A 1 123 ? 51.922 -27.503 -40.648 1.00 51.56 123 SER A O 1
ATOM 964 N N . GLY A 1 124 ? 50.795 -26.485 -38.995 1.00 45.31 124 GLY A N 1
ATOM 965 C CA . GLY A 1 124 ? 50.904 -25.130 -39.525 1.00 45.31 124 GLY A CA 1
ATOM 966 C C . GLY A 1 124 ? 50.335 -24.094 -38.562 1.00 45.31 124 GLY A C 1
ATOM 967 O O . GLY A 1 124 ? 49.180 -23.697 -38.688 1.00 45.31 124 GLY A O 1
ATOM 968 N N . ASP A 1 125 ? 51.159 -23.676 -37.598 1.00 56.22 125 ASP A N 1
ATOM 969 C CA . ASP A 1 125 ? 50.957 -22.487 -36.768 1.00 56.22 125 ASP A CA 1
ATOM 970 C C . ASP A 1 125 ? 50.649 -21.251 -37.627 1.00 56.22 125 ASP A C 1
ATOM 972 O O . ASP A 1 125 ? 51.324 -20.968 -38.619 1.00 56.22 125 ASP A O 1
ATOM 976 N N . SER A 1 126 ? 49.650 -20.470 -37.221 1.00 54.84 126 SER A N 1
ATOM 977 C CA . SER A 1 126 ? 49.435 -19.110 -37.718 1.00 54.84 126 SER A CA 1
ATOM 978 C C . SER A 1 126 ? 48.746 -18.266 -36.649 1.00 54.84 126 SER A C 1
ATOM 980 O O . SER A 1 126 ? 47.523 -18.254 -36.511 1.00 54.84 126 SER A O 1
ATOM 982 N N . GLU A 1 127 ? 49.568 -17.541 -35.887 1.00 55.25 127 GLU A N 1
ATOM 983 C CA . GLU A 1 127 ? 49.160 -16.430 -35.030 1.00 55.25 127 GLU A CA 1
ATOM 984 C C . GLU A 1 127 ? 48.542 -15.307 -35.887 1.00 55.25 127 GLU A C 1
ATOM 986 O O . GLU A 1 127 ? 49.235 -14.505 -36.511 1.00 55.25 127 GLU A O 1
ATOM 991 N N . GLY A 1 128 ? 47.209 -15.253 -35.929 1.00 48.69 128 GLY A N 1
ATOM 992 C CA . GLY A 1 128 ? 46.432 -14.187 -36.562 1.00 48.69 128 GLY A CA 1
ATOM 993 C C . GLY A 1 128 ? 45.884 -13.203 -35.526 1.00 48.69 128 GLY A C 1
ATOM 994 O O . GLY A 1 128 ? 44.986 -13.528 -34.755 1.00 48.69 128 GLY A O 1
ATOM 995 N N . ALA A 1 129 ? 46.433 -11.990 -35.515 1.00 59.69 129 ALA A N 1
ATOM 996 C CA . ALA A 1 129 ? 46.146 -10.911 -34.570 1.00 59.69 129 ALA A CA 1
ATOM 997 C C . ALA A 1 129 ? 44.654 -10.492 -34.462 1.00 59.69 129 ALA A C 1
ATOM 999 O O . ALA A 1 129 ? 43.932 -10.468 -35.462 1.00 59.69 129 ALA A O 1
ATOM 1000 N N . PRO A 1 130 ? 44.187 -10.027 -33.281 1.00 54.59 130 PRO A N 1
ATOM 1001 C CA . PRO A 1 130 ? 42.821 -9.541 -33.102 1.00 54.59 130 PRO A CA 1
ATOM 1002 C C . PRO A 1 130 ? 42.626 -8.134 -33.695 1.00 54.59 130 PRO A C 1
ATOM 1004 O O . PRO A 1 130 ? 42.926 -7.108 -33.076 1.00 54.59 130 PRO A O 1
ATOM 1007 N N . GLY A 1 131 ? 42.047 -8.076 -34.895 1.00 47.81 131 GLY A N 1
ATOM 1008 C CA . GLY A 1 131 ? 41.550 -6.848 -35.511 1.00 47.81 131 GLY A CA 1
ATOM 1009 C C . GLY A 1 131 ? 40.329 -6.292 -34.771 1.00 47.81 131 GLY A C 1
ATOM 1010 O O . GLY A 1 131 ? 39.194 -6.685 -35.032 1.00 47.81 131 GLY A O 1
ATOM 1011 N N . ARG A 1 132 ? 40.546 -5.330 -33.865 1.00 51.50 132 ARG A N 1
ATOM 1012 C CA . ARG A 1 132 ? 39.481 -4.541 -33.220 1.00 51.50 132 ARG A CA 1
ATOM 1013 C C . ARG A 1 132 ? 38.759 -3.655 -34.246 1.00 51.50 132 ARG A C 1
ATOM 1015 O O . ARG A 1 132 ? 39.078 -2.475 -34.390 1.00 51.50 132 ARG A O 1
ATOM 1022 N N . ARG A 1 133 ? 37.735 -4.184 -34.921 1.00 50.78 133 ARG A N 1
ATOM 1023 C CA . ARG A 1 133 ? 36.742 -3.356 -35.623 1.00 50.78 133 ARG A CA 1
ATOM 1024 C C . ARG A 1 133 ? 35.820 -2.720 -34.583 1.00 50.78 133 ARG A C 1
ATOM 1026 O O . ARG A 1 133 ? 34.942 -3.368 -34.022 1.00 50.78 133 ARG A O 1
ATOM 1033 N N . ARG A 1 134 ? 36.043 -1.434 -34.300 1.00 50.72 134 ARG A N 1
ATOM 1034 C CA . ARG A 1 134 ? 35.110 -0.589 -33.544 1.00 50.72 134 ARG A CA 1
ATOM 1035 C C . ARG A 1 134 ? 33.848 -0.397 -34.386 1.00 50.72 134 ARG A C 1
ATOM 1037 O O . ARG A 1 134 ? 33.794 0.504 -35.217 1.00 50.72 134 ARG A O 1
ATOM 1044 N N . SER A 1 135 ? 32.858 -1.264 -34.182 1.00 49.69 135 SER A N 1
ATOM 1045 C CA . SER A 1 135 ? 31.494 -1.039 -34.658 1.00 49.69 135 SER A CA 1
ATOM 1046 C C . SER A 1 135 ? 30.956 0.223 -33.985 1.00 49.69 135 SER A C 1
ATOM 1048 O O . SER A 1 135 ? 30.873 0.313 -32.757 1.00 49.69 135 SER A O 1
ATOM 1050 N N . GLY A 1 136 ? 30.686 1.241 -34.798 1.00 50.75 136 GLY A N 1
ATOM 1051 C CA . GLY A 1 136 ? 30.091 2.497 -34.378 1.00 50.75 136 GLY A CA 1
ATOM 1052 C C . GLY A 1 136 ? 28.638 2.288 -33.973 1.00 50.75 136 GLY A C 1
ATOM 1053 O O . GLY A 1 136 ? 27.736 2.530 -34.762 1.00 50.75 136 GLY A O 1
ATOM 1054 N N . VAL A 1 137 ? 28.400 1.903 -32.720 1.00 51.16 137 VAL A N 1
ATOM 1055 C CA . VAL A 1 137 ? 27.066 1.940 -32.104 1.00 51.16 137 VAL A CA 1
ATOM 1056 C C . VAL A 1 137 ? 26.808 3.365 -31.601 1.00 51.16 137 VAL A C 1
ATOM 1058 O O . VAL A 1 137 ? 26.773 3.650 -30.408 1.00 51.16 137 VAL A O 1
ATOM 1061 N N . ARG A 1 138 ? 26.716 4.316 -32.532 1.00 47.47 138 ARG A N 1
ATOM 1062 C CA . ARG A 1 138 ? 26.225 5.674 -32.266 1.00 47.47 138 ARG A CA 1
ATOM 1063 C C . ARG A 1 138 ? 25.128 5.973 -33.271 1.00 47.47 138 ARG A C 1
ATOM 1065 O O . ARG A 1 138 ? 25.402 6.518 -34.331 1.00 47.47 138 ARG A O 1
ATOM 1072 N N . GLY A 1 139 ? 23.896 5.604 -32.942 1.00 49.47 139 GLY A N 1
ATOM 1073 C CA . GLY A 1 139 ? 22.755 6.022 -33.754 1.00 49.47 139 GLY A CA 1
ATOM 1074 C C . GLY A 1 139 ? 21.536 5.121 -33.685 1.00 49.47 139 GLY A C 1
ATOM 1075 O O . GLY A 1 139 ? 21.011 4.768 -34.729 1.00 49.47 139 GLY A O 1
ATOM 1076 N N . ALA A 1 140 ? 21.075 4.737 -32.494 1.00 44.66 140 ALA A N 1
ATOM 1077 C CA . ALA A 1 140 ? 19.745 4.139 -32.357 1.00 44.66 140 ALA A CA 1
ATOM 1078 C C . ALA A 1 140 ? 19.207 4.261 -30.924 1.00 44.66 140 ALA A C 1
ATOM 1080 O O . ALA A 1 140 ? 18.738 3.289 -30.347 1.00 44.66 140 ALA A O 1
ATOM 1081 N N . VAL A 1 141 ? 19.226 5.462 -30.337 1.00 44.41 141 VAL A N 1
ATOM 1082 C CA . VAL A 1 141 ? 18.256 5.758 -29.270 1.00 44.41 141 VAL A CA 1
ATOM 1083 C C . VAL A 1 141 ? 16.941 6.078 -29.980 1.00 44.41 141 VAL A C 1
ATOM 1085 O O . VAL A 1 141 ? 16.564 7.234 -30.141 1.00 44.41 141 VAL A O 1
ATOM 1088 N N . ARG A 1 142 ? 16.295 5.046 -30.536 1.00 51.72 142 ARG A N 1
ATOM 1089 C CA . ARG A 1 142 ? 14.886 5.145 -30.921 1.00 51.72 142 ARG A CA 1
ATOM 1090 C C . ARG A 1 142 ? 14.109 5.286 -29.619 1.00 51.72 142 ARG A C 1
ATOM 1092 O O . ARG A 1 142 ? 14.328 4.504 -28.699 1.00 51.72 142 ARG A O 1
ATOM 1099 N N . GLU A 1 143 ? 13.247 6.297 -29.542 1.00 50.59 143 GLU A N 1
ATOM 1100 C CA . GLU A 1 143 ? 12.239 6.414 -28.490 1.00 50.59 143 GLU A CA 1
ATOM 1101 C C . GLU A 1 143 ? 11.603 5.039 -28.261 1.00 50.59 143 GLU A C 1
ATOM 1103 O O . GLU A 1 143 ? 10.937 4.507 -29.151 1.00 50.59 143 GLU A O 1
ATOM 1108 N N . LEU A 1 144 ? 11.822 4.461 -27.077 1.00 47.69 144 LEU A N 1
ATOM 1109 C CA . LEU A 1 144 ? 11.057 3.324 -26.578 1.00 47.69 144 LEU A CA 1
ATOM 1110 C C . LEU A 1 144 ? 9.621 3.812 -26.371 1.00 47.69 144 LEU A C 1
ATOM 1112 O O . LEU A 1 144 ? 9.210 4.181 -25.271 1.00 47.69 144 LEU A O 1
ATOM 1116 N N . ARG A 1 145 ? 8.856 3.879 -27.462 1.00 57.59 145 ARG A N 1
ATOM 1117 C CA . ARG A 1 145 ? 7.408 3.995 -27.389 1.00 57.59 145 ARG A CA 1
ATOM 1118 C C . ARG A 1 145 ? 6.916 2.687 -26.793 1.00 57.59 145 ARG A C 1
ATOM 1120 O O . ARG A 1 145 ? 6.902 1.663 -27.467 1.00 57.59 145 ARG A O 1
ATOM 1127 N N . LEU A 1 146 ? 6.576 2.740 -25.506 1.00 54.56 146 LEU A N 1
ATOM 1128 C CA . LEU A 1 146 ? 5.821 1.693 -24.827 1.00 54.56 146 LEU A CA 1
ATOM 1129 C C . LEU A 1 146 ? 4.649 1.272 -25.714 1.00 54.56 146 LEU A C 1
ATOM 1131 O O . LEU A 1 146 ? 3.949 2.132 -26.256 1.00 54.56 146 LEU A O 1
ATOM 1135 N N . ASP A 1 147 ? 4.455 -0.038 -25.840 1.00 69.12 147 ASP A N 1
ATOM 1136 C CA . ASP A 1 147 ? 3.360 -0.614 -26.609 1.00 69.12 147 ASP A CA 1
ATOM 1137 C C . ASP A 1 147 ? 2.019 0.035 -26.185 1.00 69.12 147 ASP A C 1
ATOM 1139 O O . ASP A 1 147 ? 1.734 0.117 -24.980 1.00 69.12 147 ASP A O 1
ATOM 1143 N N . PRO A 1 148 ? 1.191 0.524 -27.128 1.00 73.25 148 PRO A N 1
ATOM 1144 C CA . PRO A 1 148 ? -0.091 1.154 -26.817 1.00 73.25 148 PRO A CA 1
ATOM 1145 C C . PRO A 1 148 ? -1.020 0.266 -25.976 1.00 73.25 148 PRO A C 1
ATOM 1147 O O . PRO A 1 148 ? -1.812 0.780 -25.185 1.00 73.25 148 PRO A O 1
ATOM 1150 N N . MET A 1 149 ? -0.918 -1.062 -26.105 1.00 63.97 149 MET A N 1
ATOM 1151 C CA . MET A 1 149 ? -1.671 -2.026 -25.306 1.00 63.97 149 MET A CA 1
ATOM 1152 C C . MET A 1 149 ? -1.214 -2.021 -23.845 1.00 63.97 149 MET A C 1
ATOM 1154 O O . MET A 1 149 ? -2.055 -1.995 -22.946 1.00 63.97 149 MET A O 1
ATOM 1158 N N . LEU A 1 150 ? 0.100 -1.968 -23.596 1.00 59.28 150 LEU A N 1
ATOM 1159 C CA . LEU A 1 150 ? 0.644 -1.823 -22.243 1.00 59.28 150 LEU A CA 1
ATOM 1160 C C . LEU A 1 150 ? 0.206 -0.492 -21.634 1.00 59.28 150 LEU A C 1
ATOM 1162 O O . LEU A 1 150 ? -0.273 -0.480 -20.504 1.00 59.28 150 LEU A O 1
ATOM 1166 N N . GLN A 1 151 ? 0.270 0.613 -22.384 1.00 69.94 151 GLN A N 1
ATOM 1167 C CA . GLN A 1 151 ? -0.229 1.911 -21.911 1.00 69.94 151 GLN A CA 1
ATOM 1168 C C . GLN A 1 151 ? -1.712 1.854 -21.508 1.00 69.94 151 GLN A C 1
ATOM 1170 O O . GLN A 1 151 ? -2.086 2.416 -20.477 1.00 69.94 151 GLN A O 1
ATOM 1175 N N . ARG A 1 152 ? -2.550 1.138 -22.272 1.00 72.12 152 ARG A N 1
ATOM 1176 C CA . ARG A 1 152 ? -3.983 0.968 -21.980 1.00 72.12 152 ARG A CA 1
ATOM 1177 C C . ARG A 1 152 ? -4.240 0.095 -20.755 1.00 72.12 152 ARG A C 1
ATOM 1179 O O . ARG A 1 152 ? -4.980 0.509 -19.869 1.00 72.12 152 ARG A O 1
ATOM 1186 N N . MET A 1 153 ? -3.579 -1.060 -20.662 1.00 67.38 153 MET A N 1
ATOM 1187 C CA . MET A 1 153 ? -3.658 -1.922 -19.479 1.00 67.38 153 MET A CA 1
ATOM 1188 C C . MET A 1 153 ? -3.186 -1.193 -18.219 1.00 67.38 153 MET A C 1
ATOM 1190 O O . MET A 1 153 ? -3.800 -1.328 -17.162 1.00 67.38 153 MET A O 1
ATOM 1194 N N . TYR A 1 154 ? -2.123 -0.390 -18.320 1.00 64.00 154 TYR A N 1
ATOM 1195 C CA . TYR A 1 154 ? -1.666 0.446 -17.215 1.00 64.00 154 TYR A CA 1
ATOM 1196 C C . TYR A 1 154 ? -2.698 1.512 -16.854 1.00 64.00 154 TYR A C 1
ATOM 1198 O O . TYR A 1 154 ? -3.009 1.655 -15.672 1.00 64.00 154 TYR A O 1
ATOM 1206 N N . ALA A 1 155 ? -3.269 2.219 -17.833 1.00 68.19 155 ALA A N 1
ATOM 1207 C CA . ALA A 1 155 ? -4.310 3.212 -17.585 1.00 68.19 155 ALA A CA 1
ATOM 1208 C C . ALA A 1 155 ? -5.503 2.592 -16.843 1.00 68.19 155 ALA A C 1
ATOM 1210 O O . ALA A 1 155 ? -5.885 3.099 -15.793 1.00 68.19 155 ALA A O 1
ATOM 1211 N N . GLU A 1 156 ? -6.012 1.447 -17.297 1.00 66.12 156 GLU A N 1
ATOM 1212 C CA . GLU A 1 156 ? -7.156 0.760 -16.684 1.00 66.12 156 GLU A CA 1
ATOM 1213 C C . GLU A 1 156 ? -6.845 0.243 -15.271 1.00 66.12 156 GLU A C 1
ATOM 1215 O O . GLU A 1 156 ? -7.626 0.448 -14.338 1.00 66.12 156 GLU A O 1
ATOM 1220 N N . ARG A 1 157 ? -5.665 -0.355 -15.059 1.00 63.47 157 ARG A N 1
ATOM 1221 C CA . ARG A 1 157 ? -5.255 -0.873 -13.742 1.00 63.47 157 ARG A CA 1
ATOM 1222 C C . ARG A 1 157 ? -5.031 0.254 -12.731 1.00 63.47 157 ARG A C 1
ATOM 1224 O O . ARG A 1 157 ? -5.394 0.118 -11.559 1.00 63.47 157 ARG A O 1
ATOM 1231 N N . THR A 1 158 ? -4.495 1.383 -13.193 1.00 63.41 158 THR A N 1
ATOM 1232 C CA . THR A 1 158 ? -4.306 2.593 -12.382 1.00 63.41 158 THR A CA 1
ATOM 1233 C C . THR A 1 158 ? -5.648 3.255 -12.082 1.00 63.41 158 THR A C 1
ATOM 1235 O O . THR A 1 158 ? -5.873 3.679 -10.954 1.00 63.41 158 THR A O 1
ATOM 1238 N N . GLN A 1 159 ? -6.579 3.271 -13.038 1.00 62.75 159 GLN A N 1
ATOM 1239 C CA . GLN A 1 159 ? -7.908 3.860 -12.884 1.00 62.75 159 GLN A CA 1
ATOM 1240 C C . GLN A 1 159 ? -8.780 3.045 -11.916 1.00 62.75 159 GLN A C 1
ATOM 1242 O O . GLN A 1 159 ? -9.383 3.624 -11.015 1.00 62.75 159 GLN A O 1
ATOM 1247 N N . CYS A 1 160 ? -8.767 1.709 -11.990 1.00 51.47 160 CYS A N 1
ATOM 1248 C CA . CYS A 1 160 ? -9.447 0.854 -11.008 1.00 51.47 160 CYS A CA 1
ATOM 1249 C C . CYS A 1 160 ? -8.870 1.014 -9.589 1.00 51.47 160 CYS A C 1
ATOM 1251 O O . CYS A 1 160 ? -9.631 1.084 -8.622 1.00 51.47 160 CYS A O 1
ATOM 1253 N N . ARG A 1 161 ? -7.541 1.131 -9.440 1.00 60.00 161 ARG A N 1
ATOM 1254 C CA . ARG A 1 161 ? -6.895 1.362 -8.132 1.00 60.00 161 ARG A CA 1
ATOM 1255 C C . ARG A 1 161 ? -7.108 2.777 -7.591 1.00 60.00 161 ARG A C 1
ATOM 1257 O O . ARG A 1 161 ? -7.342 2.934 -6.395 1.00 60.00 161 ARG A O 1
ATOM 1264 N N . GLN A 1 162 ? -7.069 3.803 -8.44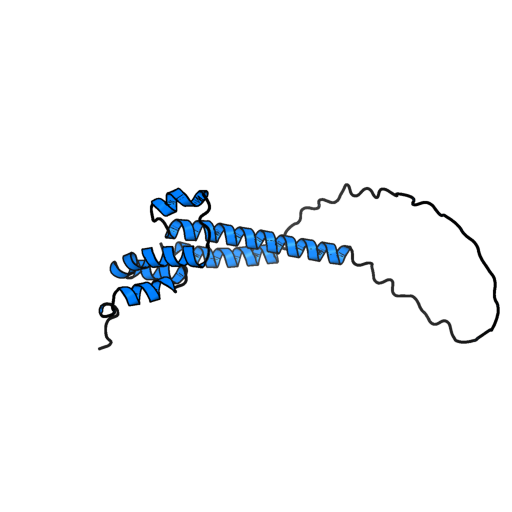0 1.00 61.12 162 GLN A N 1
ATOM 1265 C CA . GLN A 1 162 ? -7.349 5.183 -8.036 1.00 61.12 162 GLN A CA 1
ATOM 1266 C C . GLN A 1 162 ? -8.814 5.372 -7.647 1.00 61.12 162 GLN A C 1
ATOM 1268 O O . GLN A 1 162 ? -9.085 6.043 -6.656 1.00 61.12 162 GLN A O 1
ATOM 1273 N N . LEU A 1 163 ? -9.756 4.733 -8.347 1.00 59.19 163 LEU A N 1
ATOM 1274 C CA . LEU A 1 163 ? -11.170 4.743 -7.964 1.00 59.19 163 LEU A CA 1
ATOM 1275 C C . LEU A 1 163 ? -11.402 4.076 -6.600 1.00 59.19 163 LEU A C 1
ATOM 1277 O O . LEU A 1 163 ? -12.216 4.570 -5.822 1.00 59.19 163 LEU A O 1
ATOM 1281 N N . LEU A 1 164 ? -10.654 3.016 -6.273 1.00 55.62 164 LEU A N 1
ATOM 1282 C CA . LEU A 1 164 ? -10.668 2.399 -4.940 1.00 55.62 164 LEU A CA 1
ATOM 1283 C C . LEU A 1 164 ? -10.066 3.311 -3.857 1.00 55.62 164 LEU A C 1
ATOM 1285 O O . LEU A 1 164 ? -10.551 3.329 -2.731 1.00 55.62 164 LEU A O 1
ATOM 1289 N N . LEU A 1 165 ? -9.039 4.102 -4.181 1.00 54.94 165 LEU A N 1
ATOM 1290 C CA . LEU A 1 165 ? -8.423 5.040 -3.232 1.00 54.94 165 LEU A CA 1
ATOM 1291 C C . LEU A 1 165 ? -9.243 6.325 -3.023 1.00 54.94 165 LEU A C 1
ATOM 1293 O O . LEU A 1 165 ? -9.236 6.871 -1.918 1.00 54.94 165 LEU A O 1
ATOM 1297 N N . LEU A 1 166 ? -9.948 6.796 -4.056 1.00 58.75 166 LEU A N 1
ATOM 1298 C CA . LEU A 1 166 ? -10.751 8.024 -4.028 1.00 58.75 166 LEU A CA 1
ATOM 1299 C C . LEU A 1 166 ? -12.152 7.820 -3.439 1.00 58.75 166 LEU A C 1
ATOM 1301 O O . LEU A 1 166 ? -12.688 8.759 -2.866 1.00 58.75 166 LEU A O 1
ATOM 1305 N N . ARG A 1 167 ? -12.742 6.619 -3.535 1.00 53.06 167 ARG A N 1
ATOM 1306 C CA . ARG A 1 167 ? -14.070 6.330 -2.952 1.00 53.06 167 ARG A CA 1
ATOM 1307 C C . ARG A 1 167 ? -14.062 6.002 -1.456 1.00 53.06 167 ARG A C 1
ATOM 1309 O O . ARG A 1 167 ? -15.129 5.958 -0.859 1.00 53.06 167 ARG A O 1
ATOM 1316 N N . CYS A 1 168 ? -12.897 5.762 -0.858 1.00 51.03 168 CYS A N 1
ATOM 1317 C CA . CYS A 1 168 ? -12.760 5.458 0.575 1.00 51.03 168 CYS A CA 1
ATOM 1318 C C . CYS A 1 168 ? -12.174 6.632 1.389 1.00 51.03 168 CYS A C 1
ATOM 1320 O O . CYS A 1 168 ? -11.495 6.419 2.401 1.00 51.03 168 CYS A O 1
ATOM 1322 N N . CYS A 1 169 ? -12.364 7.863 0.912 1.00 48.62 169 CYS A N 1
ATOM 1323 C CA . CYS A 1 169 ? -12.139 9.106 1.653 1.00 48.62 169 CYS A CA 1
ATOM 1324 C C . CYS A 1 169 ? -13.478 9.831 1.778 1.00 48.62 169 CYS A C 1
ATOM 1326 O O . CYS A 1 169 ? -13.667 10.473 2.830 1.00 48.62 169 CYS A O 1
#

pLDDT: mean 76.02, std 17.32, range [44.41, 96.56]

Foldseek 3Di:
DDDDPVPDDPVVLLVVLLPDDLLVLLVQLPPDPSSVVSSLSNLVSNCCVVPVDDDPVCVVVVVVSVSNVVVVVVVVVVVVVVVVVVLVVVVVVVVVVVPPDPPPVPPCPDDDDDDDDDDDDDDDDDDDDDDPPPDPPDDDPDPPPDDVVVVVVVVVVVVVVVVSVVVSD

Organism: Gonium pectorale (NCBI:txid33097)

InterPro domains:
  IPR001810 F-box domain [PF12937] (7-44)
  IPR036047 F-box-like domain superfamily [SSF81383] (6-76)